Protein AF-F7S7W9-F1 (afdb_monomer_lite)

Radius of gyration: 14.8 Å; chains: 1; bounding box: 29×28×36 Å

Foldseek 3Di:
DWDDDQFKIKDWDWDADPNDIDTDIDIDGHVVSCPPVVNVVCVVPDDDDPPD

pLDDT: mean 89.0, std 8.93, range [54.44, 96.25]

Structure (mmCIF, N/CA/C/O backbone):
data_AF-F7S7W9-F1
#
_entry.id   AF-F7S7W9-F1
#
loop_
_atom_site.group_PDB
_atom_site.id
_atom_site.type_symbol
_atom_site.label_atom_id
_atom_site.label_alt_id
_atom_site.label_comp_id
_atom_site.label_asym_id
_atom_site.label_entity_id
_atom_site.label_seq_id
_atom_site.pdbx_PDB_ins_code
_atom_site.Cartn_x
_atom_site.Cartn_y
_atom_site.Cartn_z
_atom_site.occupancy
_atom_site.B_iso_or_equiv
_atom_site.auth_seq_id
_atom_site.auth_comp_id
_atom_site.auth_asym_id
_atom_site.auth_atom_id
_atom_site.pdbx_PDB_model_num
ATOM 1 N N . ASN A 1 1 ? -13.139 5.690 3.011 1.00 74.62 1 ASN A N 1
ATOM 2 C CA . ASN A 1 1 ? -12.412 6.455 1.965 1.00 74.62 1 ASN A CA 1
ATOM 3 C C . ASN A 1 1 ? -11.240 5.591 1.516 1.00 74.62 1 ASN A C 1
ATOM 5 O O . ASN A 1 1 ? -10.582 5.043 2.396 1.00 74.62 1 ASN A O 1
ATOM 9 N N . LEU A 1 2 ? -11.083 5.385 0.206 1.00 81.88 2 LEU A N 1
ATOM 10 C CA . LEU A 1 2 ? -10.077 4.507 -0.401 1.00 81.88 2 LEU A CA 1
ATOM 11 C C . LEU A 1 2 ? -9.088 5.368 -1.194 1.00 81.88 2 LEU A C 1
ATOM 13 O O . LEU A 1 2 ? -9.504 6.127 -2.066 1.00 81.88 2 LEU A O 1
ATOM 17 N N . GLU A 1 3 ? -7.807 5.228 -0.891 1.00 83.75 3 GLU A N 1
ATOM 18 C CA . GLU A 1 3 ? -6.692 5.795 -1.641 1.00 83.75 3 GLU A CA 1
ATOM 19 C C . GLU A 1 3 ? -6.037 4.652 -2.427 1.00 83.75 3 GLU A C 1
ATOM 21 O O . GLU A 1 3 ? -5.533 3.702 -1.827 1.00 83.75 3 GLU A O 1
ATOM 26 N N . ASP A 1 4 ? -6.068 4.729 -3.759 1.00 84.69 4 ASP A N 1
ATOM 27 C CA . ASP A 1 4 ? -5.449 3.754 -4.665 1.00 84.69 4 ASP A CA 1
ATOM 28 C C . ASP A 1 4 ? -4.227 4.397 -5.337 1.00 84.69 4 ASP A C 1
ATOM 30 O O . ASP A 1 4 ? -4.334 5.452 -5.968 1.00 84.69 4 ASP A O 1
ATOM 34 N N . THR A 1 5 ? -3.047 3.811 -5.139 1.00 85.69 5 THR A N 1
ATOM 35 C CA . THR A 1 5 ? -1.765 4.309 -5.660 1.00 85.69 5 THR A CA 1
ATOM 36 C C . THR A 1 5 ? -1.072 3.209 -6.480 1.00 85.69 5 THR A C 1
ATOM 38 O O . THR A 1 5 ? -1.470 2.049 -6.407 1.00 85.69 5 THR A O 1
ATOM 41 N N . PRO A 1 6 ? -0.012 3.513 -7.256 1.00 88.44 6 PRO A N 1
ATOM 42 C CA . PRO A 1 6 ? 0.553 2.575 -8.235 1.00 88.44 6 PRO A CA 1
ATOM 43 C C . PRO A 1 6 ? 0.967 1.188 -7.704 1.00 88.44 6 PRO A C 1
ATOM 45 O O . PRO A 1 6 ? 0.973 0.231 -8.474 1.00 88.44 6 PRO A O 1
ATOM 48 N N . PHE A 1 7 ? 1.307 1.061 -6.418 1.00 91.31 7 PHE A N 1
ATOM 49 C CA . PHE A 1 7 ? 1.713 -0.212 -5.797 1.00 91.31 7 PHE A CA 1
ATOM 50 C C . PHE A 1 7 ? 1.170 -0.420 -4.373 1.00 91.31 7 PHE A C 1
ATOM 52 O O . PHE A 1 7 ? 1.492 -1.411 -3.719 1.00 91.31 7 PHE A O 1
ATOM 59 N N . TYR A 1 8 ? 0.374 0.519 -3.866 1.00 89.38 8 TYR A N 1
ATOM 60 C CA . TYR A 1 8 ? -0.092 0.523 -2.485 1.00 89.38 8 TYR A CA 1
ATOM 61 C C . TYR A 1 8 ? -1.513 1.081 -2.416 1.00 89.38 8 TYR A C 1
ATOM 63 O O . TYR A 1 8 ? -1.835 2.053 -3.100 1.00 89.38 8 TYR A O 1
ATOM 71 N N . ALA A 1 9 ? -2.349 0.501 -1.566 1.00 92.06 9 ALA A N 1
ATOM 72 C CA . ALA A 1 9 ? -3.706 0.968 -1.342 1.00 92.06 9 ALA A CA 1
ATOM 73 C C . ALA A 1 9 ? -3.962 1.159 0.150 1.00 92.06 9 ALA A C 1
ATOM 75 O O . ALA A 1 9 ? -3.475 0.398 0.990 1.00 92.06 9 ALA A O 1
ATOM 76 N N . ARG A 1 10 ? -4.766 2.169 0.474 1.00 92.25 10 ARG A N 1
ATOM 77 C CA . ARG A 1 10 ? -5.172 2.474 1.842 1.00 92.25 10 ARG A CA 1
ATOM 78 C C . ARG A 1 10 ? -6.669 2.675 1.918 1.00 92.25 10 ARG A C 1
ATOM 80 O O . ARG A 1 10 ? -7.221 3.523 1.229 1.00 92.25 10 ARG A O 1
ATOM 87 N N . ALA A 1 11 ? -7.323 1.966 2.824 1.00 90.50 11 ALA A N 1
ATOM 88 C CA . ALA A 1 11 ? -8.739 2.138 3.100 1.00 90.50 11 ALA A CA 1
ATOM 89 C C . ALA A 1 11 ? -8.964 2.503 4.568 1.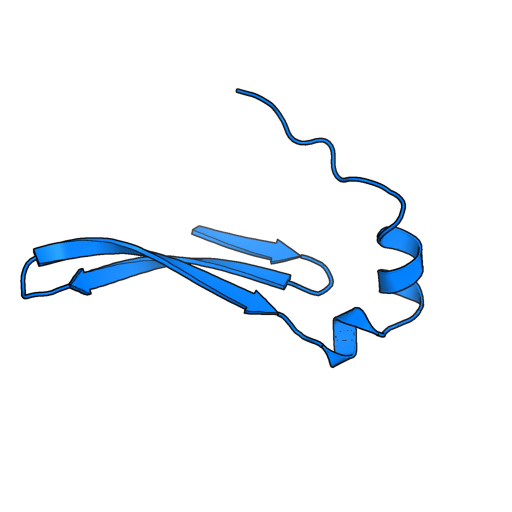00 90.50 11 ALA A C 1
ATOM 91 O O . ALA A 1 11 ? -8.387 1.892 5.463 1.00 90.50 11 ALA A O 1
ATOM 92 N N . ARG A 1 12 ? -9.841 3.475 4.828 1.00 93.31 12 ARG A N 1
ATOM 93 C CA . ARG A 1 12 ? -10.441 3.648 6.162 1.00 93.31 12 ARG A CA 1
ATOM 94 C C . ARG A 1 12 ? -11.639 2.722 6.295 1.00 93.31 12 ARG A C 1
ATOM 96 O O . ARG A 1 12 ? -12.511 2.755 5.421 1.00 93.31 12 ARG A O 1
ATOM 103 N N . ILE A 1 13 ? -11.657 1.932 7.359 1.00 93.00 13 ILE A N 1
ATOM 104 C CA . ILE A 1 13 ? -12.690 0.941 7.646 1.00 93.00 13 ILE A CA 1
ATOM 105 C C . ILE A 1 13 ? -13.210 1.137 9.069 1.00 93.00 13 ILE A C 1
ATOM 107 O O . ILE A 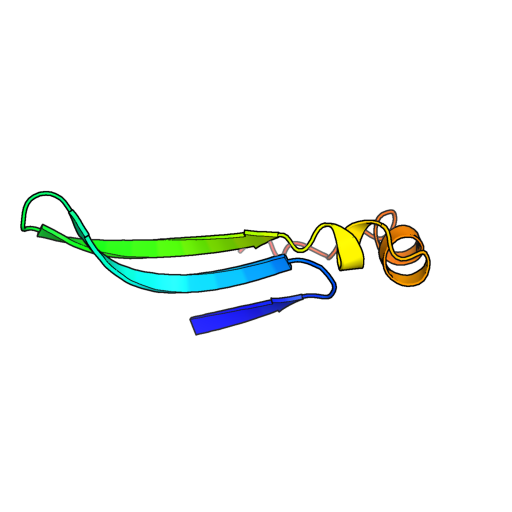1 13 ? -12.440 1.426 9.983 1.00 93.00 13 ILE A O 1
ATOM 111 N N . GLY A 1 14 ? -14.507 0.923 9.264 1.00 94.50 14 GLY A N 1
ATOM 112 C CA . GLY A 1 14 ? -15.054 0.725 10.600 1.00 94.50 14 GLY A CA 1
ATOM 113 C C . GLY A 1 14 ? -14.724 -0.688 11.075 1.00 94.50 14 GLY A C 1
ATOM 114 O O . GLY A 1 14 ? -14.901 -1.650 10.326 1.00 94.50 14 GLY A O 1
ATOM 115 N N . ALA A 1 15 ? -14.242 -0.821 12.304 1.00 92.56 15 ALA A N 1
ATOM 116 C CA . ALA A 1 15 ? -13.963 -2.102 12.940 1.00 92.56 15 ALA A CA 1
ATOM 117 C C . ALA A 1 15 ? -14.479 -2.106 14.385 1.00 92.56 15 ALA A C 1
ATOM 119 O O . ALA A 1 15 ? -14.790 -1.059 14.950 1.00 92.56 15 ALA A O 1
ATOM 120 N N . SER A 1 16 ? -14.570 -3.290 14.991 1.00 94.62 16 SER A N 1
ATOM 121 C CA . SER A 1 16 ? -14.775 -3.423 16.433 1.00 94.62 16 SER A CA 1
ATOM 122 C C . SER A 1 16 ? -13.515 -3.999 17.062 1.00 94.62 16 SER A C 1
ATOM 124 O O 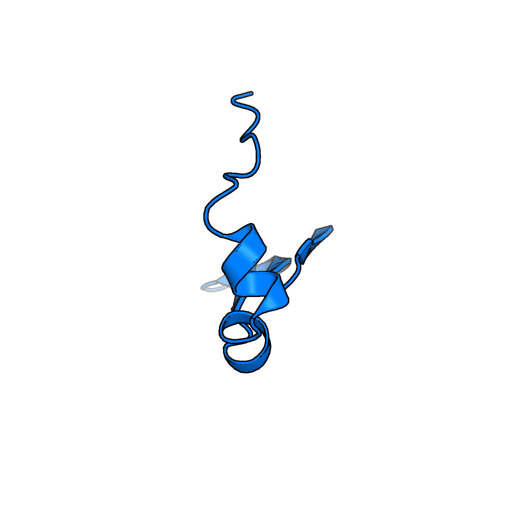. SER A 1 16 ? -13.033 -5.046 16.627 1.00 94.62 16 SER A O 1
ATOM 126 N N . LEU A 1 17 ? -12.974 -3.316 18.069 1.00 92.50 17 LEU A N 1
ATOM 127 C CA . LEU A 1 17 ? -11.803 -3.765 18.814 1.00 92.50 17 LEU A CA 1
ATOM 128 C C . LEU A 1 17 ? -12.172 -3.865 20.291 1.00 92.50 17 LEU A C 1
ATOM 130 O O . LEU A 1 17 ? -12.474 -2.866 20.933 1.00 92.50 17 LEU A O 1
ATOM 134 N N . GLY A 1 18 ? -12.197 -5.089 20.823 1.00 94.12 18 GLY A N 1
ATOM 135 C CA . GLY A 1 18 ? -12.612 -5.327 22.209 1.00 94.12 18 GLY A CA 1
ATOM 136 C C . GLY A 1 18 ? -14.081 -4.986 22.499 1.00 94.12 18 GLY A C 1
ATOM 137 O O . GLY A 1 18 ? -14.417 -4.745 23.650 1.00 94.12 18 GLY A O 1
ATOM 138 N N . GLY A 1 19 ? -14.947 -4.955 21.479 1.00 93.94 19 GLY A N 1
ATOM 139 C CA . GLY A 1 19 ? -16.361 -4.576 21.608 1.00 93.94 19 GLY A CA 1
ATOM 140 C C . GLY A 1 19 ? -16.645 -3.093 21.354 1.00 93.94 19 GLY A C 1
ATOM 141 O O . GLY A 1 19 ? -17.798 -2.733 21.139 1.00 93.94 19 GLY A O 1
ATOM 142 N N . GLU A 1 20 ? -15.613 -2.252 21.276 1.00 94.62 20 GLU A N 1
ATOM 143 C CA . GLU A 1 20 ? -15.744 -0.823 20.982 1.00 94.62 20 GLU A CA 1
ATOM 144 C C . GLU A 1 20 ? -15.660 -0.556 19.477 1.00 94.62 20 GLU A C 1
ATOM 146 O O . GLU A 1 20 ? -14.854 -1.171 18.772 1.00 94.62 20 GLU A O 1
ATOM 151 N N . ALA A 1 21 ? -16.489 0.361 18.975 1.00 95.19 21 ALA A N 1
ATOM 152 C CA . ALA A 1 21 ? -16.448 0.788 17.579 1.00 95.19 21 ALA A CA 1
ATOM 153 C C . ALA A 1 21 ? -15.251 1.719 17.346 1.00 95.19 21 ALA A C 1
ATOM 155 O O . ALA A 1 21 ? -15.116 2.753 17.999 1.00 95.19 21 ALA A O 1
ATOM 156 N N . VAL A 1 22 ? -14.390 1.364 16.394 1.00 95.69 22 VAL A N 1
ATOM 157 C CA . VAL A 1 22 ? -13.172 2.110 16.068 1.00 95.69 22 VAL A CA 1
ATOM 158 C C . 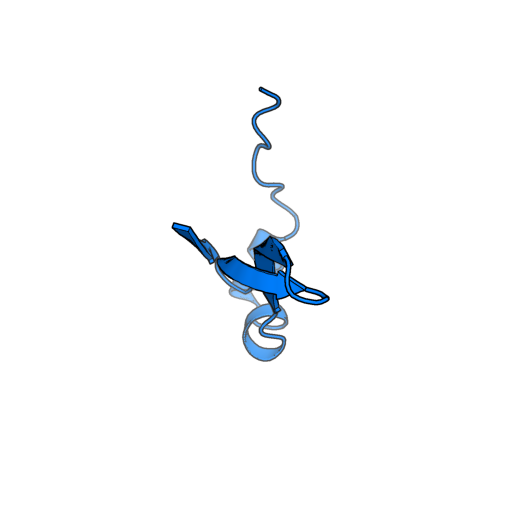VAL A 1 22 ? -13.069 2.362 14.568 1.00 95.69 22 VAL A C 1
ATOM 160 O O . VAL A 1 22 ? -13.473 1.539 13.747 1.00 95.69 22 VAL A O 1
ATOM 163 N N . GLU A 1 23 ? -12.473 3.494 14.207 1.00 95.19 23 GLU A N 1
ATOM 164 C CA . GLU A 1 23 ? -12.009 3.744 12.844 1.00 95.19 23 GLU A CA 1
ATOM 165 C C . GLU A 1 23 ? -10.598 3.175 12.700 1.00 95.19 23 GLU A C 1
ATOM 167 O O . GLU A 1 23 ? -9.662 3.604 13.379 1.00 95.19 23 GLU A O 1
ATOM 172 N N . ALA A 1 24 ? -10.446 2.203 11.810 1.00 92.38 24 ALA A N 1
ATOM 173 C CA . ALA A 1 24 ? -9.179 1.570 11.497 1.00 92.38 24 ALA A CA 1
ATOM 174 C C . ALA A 1 24 ? -8.735 1.910 10.072 1.00 92.38 24 ALA A C 1
ATOM 176 O O . ALA A 1 24 ? -9.500 2.366 9.217 1.00 92.38 24 ALA A O 1
ATOM 177 N N . VAL A 1 25 ? -7.455 1.677 9.813 1.00 92.31 25 VAL A N 1
ATOM 178 C CA . VAL A 1 25 ? -6.852 1.842 8.497 1.00 92.31 25 VAL A CA 1
ATOM 179 C C . VAL A 1 25 ? -6.352 0.481 8.041 1.00 92.31 25 VAL A C 1
ATOM 181 O O . VAL A 1 25 ? -5.574 -0.156 8.745 1.00 92.31 25 VAL A O 1
ATOM 184 N N . HIS A 1 26 ? -6.791 0.051 6.863 1.00 92.88 26 HIS A N 1
ATOM 185 C CA . HIS A 1 26 ? -6.266 -1.121 6.183 1.00 92.88 26 HIS A CA 1
ATOM 186 C C . HIS A 1 26 ? -5.285 -0.680 5.097 1.00 92.88 26 HIS A C 1
ATOM 188 O O . HIS A 1 26 ? -5.645 0.105 4.218 1.00 92.88 26 HIS A O 1
ATOM 194 N N . GLU A 1 27 ? -4.055 -1.174 5.179 1.00 93.06 27 GLU A N 1
ATOM 195 C CA . GLU A 1 27 ? -2.961 -0.861 4.263 1.00 93.06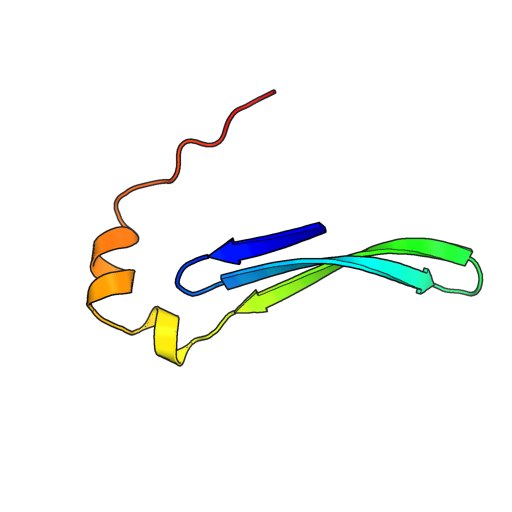 27 GLU A CA 1
ATOM 196 C C . GLU A 1 27 ? -2.561 -2.136 3.514 1.00 93.06 27 GLU A C 1
ATOM 198 O O . GLU A 1 27 ? -2.300 -3.165 4.139 1.00 93.06 27 GLU A O 1
ATOM 203 N N . THR A 1 28 ? -2.507 -2.081 2.183 1.00 92.88 28 THR A N 1
ATOM 204 C CA . THR A 1 28 ? -2.130 -3.227 1.344 1.00 92.88 28 THR A CA 1
ATOM 205 C C . THR A 1 28 ? -1.006 -2.831 0.395 1.00 92.88 28 THR A C 1
ATOM 207 O O . THR A 1 2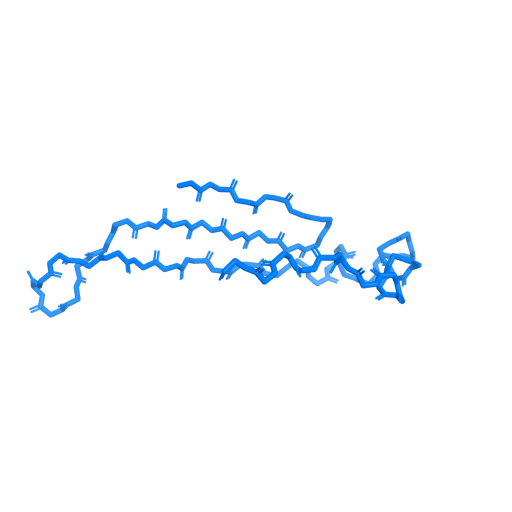8 ? -1.088 -1.805 -0.278 1.00 92.88 28 THR A O 1
ATOM 210 N N . LEU A 1 29 ? 0.037 -3.661 0.335 1.00 93.44 29 LEU A N 1
ATOM 211 C CA . LEU A 1 29 ? 1.186 -3.504 -0.554 1.00 93.44 29 LEU A CA 1
ATOM 212 C C . LEU A 1 29 ? 1.172 -4.614 -1.607 1.00 93.44 29 LEU A C 1
ATOM 214 O O . LEU A 1 29 ? 1.129 -5.792 -1.256 1.00 93.44 29 LEU A O 1
ATOM 218 N N . ASP A 1 30 ? 1.256 -4.237 -2.878 1.00 94.88 30 ASP A N 1
ATOM 219 C CA . ASP A 1 30 ? 1.415 -5.177 -3.985 1.00 94.88 30 ASP A CA 1
ATOM 220 C C . ASP A 1 30 ? 2.897 -5.232 -4.383 1.00 94.88 30 ASP A C 1
ATOM 222 O O . ASP A 1 30 ? 3.440 -4.300 -4.984 1.00 94.88 30 ASP A O 1
ATOM 226 N N . CYS A 1 31 ? 3.567 -6.323 -4.002 1.00 94.94 31 CYS A N 1
ATOM 227 C CA . CYS A 1 31 ? 4.991 -6.517 -4.266 1.00 94.94 31 CYS A CA 1
ATOM 228 C C . CYS A 1 31 ? 5.300 -6.699 -5.759 1.00 94.94 31 CYS A C 1
ATOM 230 O O . CYS A 1 31 ? 6.355 -6.252 -6.206 1.00 94.94 31 CYS A O 1
ATOM 232 N N . ASP A 1 32 ? 4.393 -7.295 -6.534 1.00 95.94 32 ASP A N 1
ATOM 233 C CA . ASP A 1 32 ? 4.591 -7.508 -7.971 1.00 95.94 32 ASP A CA 1
ATOM 234 C C . ASP A 1 32 ? 4.533 -6.172 -8.719 1.00 95.94 32 ASP A C 1
ATOM 236 O O . ASP A 1 32 ? 5.368 -5.878 -9.580 1.00 95.94 32 ASP A O 1
ATOM 240 N N . ARG A 1 33 ? 3.598 -5.297 -8.328 1.00 93.00 33 ARG A N 1
ATOM 241 C CA . ARG A 1 33 ? 3.560 -3.911 -8.816 1.00 93.00 33 ARG A CA 1
ATOM 242 C C . ARG A 1 33 ? 4.736 -3.095 -8.307 1.00 93.00 33 ARG A C 1
ATOM 244 O O . ARG A 1 33 ? 5.265 -2.279 -9.057 1.00 93.00 33 ARG A O 1
ATOM 251 N N . LEU A 1 34 ? 5.175 -3.314 -7.067 1.00 93.62 34 LEU A N 1
ATOM 252 C CA . LEU A 1 34 ? 6.318 -2.606 -6.496 1.00 93.62 34 LEU A CA 1
ATOM 253 C C . LEU A 1 34 ? 7.594 -2.853 -7.305 1.00 93.62 34 LEU A C 1
ATOM 255 O O . LEU A 1 34 ? 8.319 -1.901 -7.583 1.00 93.62 34 LEU A O 1
ATOM 259 N N . VAL A 1 35 ? 7.875 -4.097 -7.702 1.00 95.31 35 VAL A N 1
ATOM 260 C CA . VAL A 1 35 ? 9.083 -4.426 -8.483 1.00 95.31 35 VAL A CA 1
ATOM 261 C C . VAL A 1 35 ? 8.975 -4.037 -9.959 1.00 95.31 35 VAL A C 1
ATOM 263 O O . VAL A 1 35 ? 9.969 -4.098 -10.684 1.00 95.31 35 VAL A O 1
ATOM 266 N N . HIS A 1 36 ? 7.798 -3.606 -10.420 1.00 96.25 36 HIS A N 1
ATOM 267 C CA . HIS A 1 36 ? 7.605 -3.198 -11.802 1.00 96.25 36 HIS A CA 1
ATOM 268 C C . HIS A 1 36 ? 8.482 -1.972 -12.139 1.00 96.25 36 HIS A C 1
ATOM 270 O O . HIS A 1 36 ? 8.418 -0.961 -11.430 1.00 96.25 36 HIS A O 1
ATOM 276 N N . PRO A 1 37 ? 9.253 -1.982 -13.247 1.00 94.81 37 PRO A N 1
ATOM 277 C CA . PRO A 1 37 ? 10.202 -0.911 -13.565 1.00 94.81 37 PRO A CA 1
ATOM 278 C C . PRO A 1 37 ? 9.571 0.481 -13.608 1.00 94.81 37 PRO A C 1
ATOM 280 O O . PRO A 1 37 ? 10.143 1.435 -13.093 1.00 94.81 37 PRO A O 1
ATOM 283 N N . ALA A 1 38 ? 8.361 0.604 -14.163 1.00 93.56 38 ALA A N 1
ATOM 284 C CA . ALA A 1 38 ? 7.650 1.882 -14.202 1.00 93.56 38 ALA A CA 1
ATOM 285 C C . ALA A 1 38 ? 7.376 2.449 -12.796 1.00 93.56 38 ALA A C 1
ATOM 287 O O . ALA A 1 38 ? 7.541 3.645 -12.586 1.00 93.56 38 ALA A O 1
ATOM 288 N N . VAL A 1 39 ? 7.023 1.597 -11.825 1.00 92.44 39 VAL A N 1
ATOM 289 C CA . VAL A 1 39 ? 6.826 2.006 -10.427 1.00 92.44 39 VAL A CA 1
ATOM 290 C C . VAL A 1 39 ? 8.162 2.367 -9.787 1.00 92.44 39 VAL A C 1
ATOM 292 O O . VAL A 1 39 ? 8.263 3.407 -9.142 1.00 92.44 39 VAL A O 1
ATOM 295 N N . GLN A 1 40 ? 9.209 1.572 -10.023 1.00 93.88 40 GLN A N 1
ATOM 296 C CA . GLN A 1 40 ? 10.563 1.861 -9.541 1.00 93.88 40 GLN A CA 1
ATOM 297 C C . GLN A 1 40 ? 11.078 3.223 -10.031 1.00 93.88 40 GLN A C 1
ATOM 299 O O . GLN A 1 40 ? 11.671 3.961 -9.249 1.00 93.88 40 GLN A O 1
ATOM 304 N N . PHE A 1 41 ? 10.786 3.613 -11.277 1.00 94.19 41 PHE A N 1
ATOM 305 C CA . PHE A 1 41 ? 11.116 4.947 -11.796 1.00 94.19 41 PHE A CA 1
ATOM 306 C C . PHE A 1 41 ? 10.348 6.082 -11.111 1.00 94.19 41 PHE A C 1
ATOM 308 O O . PHE A 1 41 ? 10.829 7.214 -11.105 1.00 94.19 41 PHE A O 1
ATOM 315 N N . MET A 1 42 ? 9.184 5.808 -10.518 1.00 91.25 42 MET A N 1
ATOM 316 C CA . MET A 1 42 ? 8.415 6.800 -9.764 1.00 91.25 42 MET A CA 1
ATOM 317 C C . MET A 1 42 ? 8.941 6.986 -8.335 1.00 91.25 42 MET A C 1
ATOM 319 O O . MET A 1 42 ? 8.825 8.084 -7.801 1.00 91.25 42 MET A O 1
ATOM 323 N N . LEU A 1 43 ? 9.545 5.960 -7.717 1.00 90.38 43 LEU A N 1
ATOM 324 C CA . LEU A 1 43 ? 9.984 5.997 -6.310 1.00 90.38 43 LEU A CA 1
ATOM 325 C C . LEU A 1 43 ? 10.936 7.157 -5.945 1.00 90.38 43 LEU A C 1
ATOM 327 O O . LEU A 1 43 ? 10.775 7.712 -4.854 1.00 90.38 43 LEU A O 1
ATOM 331 N N . PRO A 1 44 ? 11.899 7.571 -6.798 1.00 90.81 44 PRO A N 1
ATOM 332 C CA . PRO A 1 44 ? 12.749 8.728 -6.515 1.00 90.81 44 PRO A CA 1
ATOM 333 C C . PRO A 1 44 ? 11.969 10.044 -6.401 1.00 90.81 44 PRO A C 1
ATOM 335 O O . PRO A 1 44 ? 12.405 10.970 -5.714 1.00 90.81 44 PRO A O 1
ATOM 338 N N . PHE A 1 45 ? 10.810 10.141 -7.057 1.00 88.50 45 PHE A N 1
ATOM 339 C CA . PHE A 1 45 ? 9.964 11.327 -7.041 1.00 88.50 45 PHE A CA 1
ATOM 340 C C . PHE A 1 45 ? 9.017 11.264 -5.845 1.00 88.50 45 PHE A C 1
ATOM 342 O O . PHE A 1 45 ? 7.961 10.633 -5.862 1.00 88.50 45 PHE A O 1
ATOM 349 N N . ARG A 1 46 ? 9.405 11.939 -4.763 1.00 76.38 46 ARG A N 1
ATOM 350 C CA . ARG A 1 46 ? 8.609 11.979 -3.536 1.00 76.38 46 ARG A CA 1
ATOM 351 C C . ARG A 1 46 ? 7.297 12.727 -3.782 1.00 76.38 46 ARG A C 1
ATOM 353 O O . ARG A 1 46 ? 7.316 13.904 -4.137 1.00 76.38 46 ARG A O 1
ATOM 360 N N . MET A 1 47 ? 6.164 12.075 -3.526 1.00 79.06 47 MET A N 1
ATOM 361 C CA . MET A 1 47 ? 4.860 12.745 -3.543 1.00 79.06 47 MET A CA 1
ATOM 362 C C . MET A 1 47 ? 4.874 13.926 -2.555 1.00 79.06 47 MET A C 1
ATOM 364 O O . MET A 1 47 ? 5.259 13.729 -1.394 1.00 79.06 47 MET A O 1
ATOM 368 N N . PRO A 1 48 ? 4.474 15.143 -2.972 1.00 75.19 48 PRO A N 1
ATOM 369 C CA . PRO A 1 48 ? 4.413 16.287 -2.076 1.00 75.19 48 PRO A CA 1
ATOM 370 C C . PRO A 1 48 ? 3.404 15.997 -0.962 1.00 75.19 48 PRO A C 1
ATOM 372 O O . PRO A 1 48 ? 2.198 15.907 -1.188 1.00 75.19 48 PRO A O 1
ATOM 375 N N . ARG A 1 49 ? 3.904 15.816 0.263 1.00 76.19 49 ARG A N 1
ATOM 376 C CA . ARG A 1 49 ? 3.058 15.629 1.443 1.00 76.19 49 ARG A CA 1
ATOM 377 C C . ARG A 1 49 ? 2.599 17.013 1.874 1.00 76.19 49 ARG A C 1
ATOM 379 O O . ARG A 1 49 ? 3.414 17.817 2.320 1.00 76.19 49 ARG A O 1
ATOM 386 N N . ARG A 1 50 ? 1.310 17.312 1.706 1.00 74.81 50 ARG A N 1
ATOM 387 C CA . ARG A 1 50 ? 0.734 18.547 2.238 1.00 74.81 50 ARG A CA 1
ATOM 388 C C . ARG A 1 50 ? 0.762 18.436 3.763 1.00 74.81 50 ARG A C 1
ATOM 390 O O . ARG A 1 50 ? -0.011 17.671 4.328 1.00 74.81 50 ARG A O 1
ATOM 397 N N . PHE A 1 51 ? 1.696 19.139 4.401 1.00 57.31 51 PHE A N 1
ATOM 398 C CA . PHE A 1 51 ? 1.626 19.413 5.831 1.00 57.31 51 PHE A CA 1
ATOM 399 C C . PHE A 1 51 ? 0.467 20.395 6.008 1.00 57.31 51 PHE A C 1
ATOM 401 O O . PHE A 1 51 ? 0.566 21.547 5.590 1.00 57.31 51 PHE A O 1
ATOM 408 N N . ILE A 1 52 ? -0.666 19.880 6.477 1.00 54.44 52 ILE A N 1
ATOM 409 C CA . ILE A 1 52 ? -1.802 20.674 6.949 1.00 54.44 52 ILE A CA 1
ATOM 410 C C . ILE A 1 52 ? -1.708 20.670 8.467 1.00 54.44 52 ILE A C 1
ATOM 412 O O . ILE A 1 52 ? -1.461 19.564 9.003 1.00 54.44 52 ILE A O 1
#

Sequence (52 aa):
NLEDTPFYARARIGASLGGEAVEAVHETLDCDRLVHPAVQFMLPFRMPRRFI

Secondary structure (DSSP, 8-state):
-EEE-SSEEEEEEEEEETTEEEEEEEEEE-HHHHTSHHHHHHTTS-------